Protein AF-W4QWH9-F1 (afdb_monomer_lite)

Secondary structure (DSSP, 8-state):
----------HHHHHHHHHHHHHHHHHHHHH-SSS---HHHHHHHHH-----HHHHHIIIIIHHHHHHHHHHHHHHHHHHHHHHHHHT-TT--GGGGSHHHHHHHHHHHHHHH-TT--HHHHHHHHHHHHHHHHHHHHHHHHHHHHHHHHHTT-

InterPro domains:
  IPR000522 ABC transporter, permease protein, BtuC-like [PF01032] (22-143)
  IPR000522 ABC transporter, permease protein, BtuC-like [PTHR30472] (17-146)
  IPR037294 ABC transporter, BtuC-like [G3DSA:1.10.3470.10] (12-153)
  IPR037294 ABC transporter, BtuC-like [SSF81345] (9-142)

Sequence (154 aa):
MFKENATTIPFIYKLIAGLFLFVCMFFVAMGFGAADIAFRDVWLALTSTTTSDKILIIREIRLPREVAAIFVGVALAVSGAIMQGMTRNPLADPGLFGLTAGANAALAIAIAFVPTLNYFGVMIACFIGAATGAIMVFGIAQFVKEAFHRFELC

pLDDT: mean 81.08, std 13.5, range [42.41, 95.94]

Structure (mmCIF, N/CA/C/O backbone):
data_AF-W4QWH9-F1
#
_entry.id   AF-W4QWH9-F1
#
loop_
_atom_site.group_PDB
_atom_site.id
_atom_site.type_symbol
_atom_site.label_atom_id
_atom_site.label_alt_id
_atom_site.label_comp_id
_atom_site.label_asym_id
_atom_site.label_entity_id
_atom_site.label_seq_id
_atom_site.pdbx_PDB_ins_code
_atom_site.Cartn_x
_atom_site.Cartn_y
_atom_site.Cartn_z
_atom_site.occupancy
_atom_site.B_iso_or_equiv
_atom_site.auth_seq_id
_atom_site.auth_comp_id
_atom_site.auth_asym_id
_atom_site.auth_atom_id
_atom_site.pdbx_PDB_model_num
ATOM 1 N N . MET A 1 1 ? -38.175 -22.447 11.430 1.00 42.41 1 MET A N 1
ATOM 2 C CA . MET A 1 1 ? -37.109 -23.325 11.960 1.00 42.41 1 MET A CA 1
ATOM 3 C C . MET A 1 1 ? -35.922 -23.261 10.998 1.00 42.41 1 MET A C 1
ATOM 5 O O . MET A 1 1 ? -35.689 -24.192 10.241 1.00 42.41 1 MET A O 1
ATOM 9 N N . PHE A 1 2 ? -35.226 -22.120 10.951 1.00 46.16 2 PHE A N 1
ATOM 10 C CA . PHE A 1 2 ? -34.018 -21.966 10.137 1.00 46.16 2 PHE A CA 1
ATOM 11 C C . PHE A 1 2 ? -32.848 -22.496 10.954 1.00 46.16 2 PHE A C 1
ATOM 13 O O . PHE A 1 2 ? -32.398 -21.865 11.905 1.00 46.16 2 PHE A O 1
ATOM 20 N N . LYS A 1 3 ? -32.418 -23.712 10.631 1.00 47.00 3 LYS A N 1
ATOM 21 C CA . LYS A 1 3 ? -31.176 -24.277 11.141 1.00 47.00 3 LYS A CA 1
ATOM 22 C C . LYS A 1 3 ? -30.055 -23.600 10.357 1.00 47.00 3 LYS A C 1
ATOM 24 O O . LYS A 1 3 ? -29.663 -24.098 9.306 1.00 47.00 3 LYS A O 1
ATOM 29 N N . GLU A 1 4 ? -29.597 -22.436 10.817 1.00 56.16 4 GLU A N 1
ATOM 30 C CA . GLU A 1 4 ? -28.316 -21.899 10.362 1.00 56.16 4 GLU A CA 1
ATOM 31 C C . GLU A 1 4 ? -27.251 -22.910 10.776 1.00 56.16 4 GLU A C 1
ATOM 33 O O . GLU A 1 4 ? -26.842 -23.010 11.932 1.00 56.16 4 GLU A O 1
ATOM 38 N N . ASN A 1 5 ? -26.865 -23.741 9.814 1.00 49.44 5 ASN A N 1
ATOM 39 C CA . ASN A 1 5 ? -25.712 -24.610 9.902 1.00 49.44 5 ASN A CA 1
ATOM 40 C C . ASN A 1 5 ? -24.491 -23.687 9.804 1.00 49.44 5 ASN A C 1
ATOM 42 O O . ASN A 1 5 ? -23.849 -23.584 8.762 1.00 49.44 5 ASN A O 1
ATOM 46 N N . ALA A 1 6 ? -24.225 -22.938 10.874 1.00 59.97 6 ALA A N 1
ATOM 47 C CA . ALA A 1 6 ? -22.995 -22.193 11.038 1.00 59.97 6 ALA A CA 1
ATOM 48 C C . ALA A 1 6 ? -21.887 -23.235 11.198 1.00 59.97 6 ALA A C 1
ATOM 50 O O . ALA A 1 6 ? -21.528 -23.641 12.300 1.00 59.97 6 ALA A O 1
ATOM 51 N N . THR A 1 7 ? -21.384 -23.749 10.077 1.00 62.56 7 THR A N 1
ATOM 52 C CA . THR A 1 7 ? -20.134 -24.493 10.056 1.00 62.56 7 THR A CA 1
ATOM 53 C C . THR A 1 7 ? -19.059 -23.498 10.460 1.00 62.56 7 THR A C 1
ATOM 55 O O . THR A 1 7 ? -18.558 -22.733 9.636 1.00 62.56 7 THR A O 1
ATOM 58 N N . THR A 1 8 ? -18.770 -23.435 11.757 1.00 69.00 8 THR A N 1
ATOM 59 C CA . THR A 1 8 ? -17.745 -22.575 12.338 1.00 69.00 8 THR A CA 1
ATOM 60 C C . THR A 1 8 ? -16.391 -23.102 11.881 1.00 69.00 8 THR A C 1
ATOM 62 O O . THR A 1 8 ? -15.748 -23.885 12.572 1.00 69.00 8 THR A O 1
ATOM 65 N N . ILE A 1 9 ? -15.984 -22.738 10.661 1.00 75.94 9 ILE A N 1
ATOM 66 C CA . ILE A 1 9 ? -14.681 -23.111 10.111 1.00 75.94 9 ILE A CA 1
ATOM 67 C C . ILE A 1 9 ? -13.621 -22.565 11.079 1.00 75.94 9 ILE A C 1
ATOM 69 O O . ILE A 1 9 ? -13.602 -21.348 11.317 1.00 75.94 9 ILE A O 1
ATOM 73 N N . PRO A 1 10 ? -12.750 -23.424 11.638 1.00 86.75 10 PRO A N 1
ATOM 74 C CA . PRO A 1 10 ? -11.713 -22.992 12.564 1.00 86.75 10 PRO A CA 1
ATOM 75 C C . PRO A 1 10 ? -10.836 -21.904 11.947 1.00 86.75 10 PRO A C 1
ATOM 77 O O . PRO A 1 10 ? -10.521 -21.946 10.755 1.00 86.75 10 PRO A O 1
ATOM 80 N N . PHE A 1 11 ? -10.389 -20.955 12.771 1.00 86.44 11 PHE A N 1
ATOM 81 C CA . PHE A 1 11 ? -9.505 -19.862 12.350 1.00 86.44 11 PHE A CA 1
ATOM 82 C C . PHE A 1 11 ? -8.261 -20.368 11.598 1.00 86.44 11 PHE A C 1
ATOM 84 O O . PHE A 1 11 ? -7.868 -19.783 10.591 1.00 86.44 11 PHE A O 1
ATOM 91 N N . ILE A 1 12 ? -7.715 -21.514 12.022 1.00 89.50 12 ILE A N 1
ATOM 92 C CA . ILE A 1 12 ? -6.570 -22.172 11.380 1.00 89.50 12 ILE A CA 1
ATOM 93 C C . ILE A 1 12 ? -6.823 -22.460 9.892 1.00 89.50 12 ILE A C 1
ATOM 95 O O . ILE A 1 12 ? -5.964 -22.176 9.063 1.00 89.50 12 ILE A O 1
ATOM 99 N N . TYR A 1 13 ? -8.008 -22.961 9.527 1.00 91.69 13 TYR A N 1
ATOM 100 C CA . TYR A 1 13 ? -8.306 -23.304 8.135 1.00 91.69 13 TYR A CA 1
ATOM 101 C C . TYR A 1 13 ? -8.457 -22.050 7.274 1.00 91.69 13 TYR A C 1
ATOM 103 O O . TYR A 1 13 ? -8.032 -22.055 6.123 1.00 91.69 13 TYR A O 1
ATOM 111 N N . LYS A 1 14 ? -8.992 -20.957 7.835 1.00 90.50 14 LYS A N 1
ATOM 112 C CA . LYS A 1 14 ? -9.064 -19.658 7.146 1.00 90.50 14 LYS A CA 1
ATOM 113 C C . LYS A 1 14 ? -7.667 -19.098 6.872 1.00 90.50 14 LYS A C 1
ATOM 115 O O . LYS A 1 14 ? -7.416 -18.612 5.775 1.00 90.50 14 LYS A O 1
ATOM 120 N N . LEU A 1 15 ? -6.758 -19.210 7.842 1.00 90.19 15 LEU A N 1
ATOM 121 C CA . LEU A 1 15 ? -5.374 -18.756 7.702 1.00 90.19 15 LEU A CA 1
ATOM 122 C C . LEU A 1 15 ? -4.605 -19.583 6.666 1.00 90.19 15 LEU A C 1
ATOM 124 O O . LEU A 1 15 ? -3.951 -19.013 5.798 1.00 90.19 15 LEU A O 1
ATOM 128 N N . ILE A 1 16 ? -4.731 -20.913 6.710 1.00 93.56 16 ILE A N 1
ATOM 129 C CA . ILE A 1 16 ? -4.101 -21.808 5.728 1.00 93.56 16 ILE A CA 1
ATOM 130 C C . ILE A 1 16 ? -4.640 -21.527 4.321 1.00 93.56 16 ILE A C 1
ATOM 132 O O . ILE A 1 16 ? -3.854 -21.379 3.388 1.00 93.56 16 ILE A O 1
ATOM 136 N N . ALA A 1 17 ? -5.961 -21.403 4.165 1.00 93.88 17 ALA A N 1
ATOM 137 C CA . ALA A 1 17 ? -6.575 -21.087 2.878 1.00 93.88 17 ALA A CA 1
ATOM 138 C C . ALA A 1 17 ? -6.131 -19.713 2.349 1.00 93.88 17 ALA A C 1
ATOM 140 O O . ALA A 1 17 ? -5.823 -19.589 1.167 1.00 93.88 17 ALA A O 1
ATOM 141 N N . GLY A 1 18 ? -6.047 -18.699 3.217 1.00 91.56 18 GLY A N 1
ATOM 142 C CA . GLY A 1 18 ? -5.562 -17.366 2.856 1.00 91.56 18 GLY A CA 1
ATOM 143 C C . GLY A 1 18 ? -4.094 -17.361 2.429 1.00 91.56 18 GLY A C 1
ATOM 144 O O . GLY A 1 18 ? -3.760 -16.763 1.410 1.00 91.56 18 GLY A O 1
ATOM 145 N N . LEU A 1 19 ? -3.226 -18.075 3.153 1.00 92.69 19 LEU A N 1
ATOM 146 C CA . LEU A 1 19 ? -1.813 -18.212 2.795 1.00 92.69 19 LEU A CA 1
ATOM 147 C C . LEU A 1 19 ? -1.646 -18.946 1.460 1.00 92.69 19 LEU A C 1
ATOM 149 O O . LEU A 1 19 ? -0.867 -18.517 0.612 1.00 92.69 19 LEU A O 1
ATOM 153 N N . PHE A 1 20 ? -2.404 -20.023 1.253 1.00 93.75 20 PHE A N 1
ATOM 154 C CA . PHE A 1 20 ? -2.409 -20.754 -0.009 1.00 93.75 20 PHE A CA 1
ATOM 155 C C . PHE A 1 20 ? -2.854 -19.857 -1.171 1.00 93.75 20 PHE A C 1
ATOM 157 O O . PHE A 1 20 ? -2.156 -19.767 -2.179 1.00 93.75 20 PHE A O 1
ATOM 164 N N . LEU A 1 21 ? -3.961 -19.126 -1.004 1.00 93.19 21 LEU A N 1
ATOM 165 C CA . LEU A 1 21 ? -4.462 -18.177 -1.998 1.00 93.19 21 LEU A CA 1
ATOM 166 C C . LEU A 1 21 ? -3.432 -17.080 -2.310 1.00 93.19 21 LEU A C 1
ATOM 168 O O . LEU A 1 21 ? -3.224 -16.764 -3.478 1.00 93.19 21 LEU A O 1
ATOM 172 N N . PHE A 1 22 ? -2.767 -16.533 -1.289 1.00 90.06 22 PHE A N 1
ATOM 173 C CA . PHE A 1 22 ? -1.716 -15.526 -1.448 1.00 90.06 22 PHE A CA 1
ATOM 174 C C . PHE A 1 22 ? -0.548 -16.052 -2.290 1.00 90.06 22 PHE A C 1
ATOM 176 O O . PHE A 1 22 ? -0.139 -15.403 -3.251 1.00 90.06 22 PHE A O 1
ATOM 183 N N . VAL A 1 23 ? -0.052 -17.255 -1.985 1.00 87.94 23 VAL A N 1
ATOM 184 C CA . VAL A 1 23 ? 1.036 -17.887 -2.746 1.00 87.94 23 VAL A CA 1
ATOM 185 C C . VAL A 1 23 ? 0.603 -18.162 -4.188 1.00 87.94 23 VAL A C 1
ATOM 187 O O . VAL A 1 23 ? 1.337 -17.834 -5.118 1.00 87.94 23 VAL A O 1
ATOM 190 N N . CYS A 1 24 ? -0.600 -18.701 -4.404 1.00 88.06 24 CYS A N 1
ATOM 191 C CA . CYS A 1 24 ? -1.138 -18.910 -5.748 1.00 88.06 24 CYS A CA 1
ATOM 192 C C . CYS A 1 24 ? -1.233 -17.597 -6.537 1.00 88.06 24 CYS A C 1
ATOM 194 O O . CYS A 1 24 ? -0.793 -17.544 -7.683 1.00 88.06 24 CYS A O 1
ATOM 196 N N . MET A 1 25 ? -1.754 -16.533 -5.921 1.00 87.00 25 MET A N 1
ATOM 197 C CA . MET A 1 25 ? -1.858 -15.210 -6.543 1.00 87.00 25 MET A CA 1
ATOM 198 C C . MET A 1 25 ? -0.493 -14.619 -6.888 1.00 87.00 25 MET A C 1
ATOM 200 O O . MET A 1 25 ? -0.353 -14.049 -7.963 1.00 87.00 25 MET A O 1
ATOM 204 N N . PHE A 1 26 ? 0.526 -14.811 -6.048 1.00 84.44 26 PHE A N 1
ATOM 205 C CA . PHE A 1 26 ? 1.893 -14.376 -6.346 1.00 84.44 26 PHE A CA 1
ATOM 206 C C . PHE A 1 26 ? 2.451 -15.042 -7.614 1.00 84.44 26 PHE A C 1
ATOM 208 O O . PHE A 1 26 ? 2.987 -14.374 -8.496 1.00 84.44 26 PHE A O 1
ATOM 215 N N . PHE A 1 27 ? 2.277 -16.359 -7.754 1.00 79.88 27 PHE A N 1
ATOM 216 C CA . PHE A 1 27 ? 2.704 -17.077 -8.959 1.00 79.88 27 PHE A CA 1
ATOM 217 C C . PHE A 1 27 ? 1.928 -16.647 -10.209 1.00 79.88 27 PHE A C 1
ATOM 219 O O . PHE A 1 27 ? 2.509 -16.524 -11.287 1.00 79.88 27 PHE A O 1
ATOM 226 N N . VAL A 1 28 ? 0.627 -16.393 -10.062 1.00 83.19 28 VAL A N 1
ATOM 227 C CA . VAL A 1 28 ? -0.221 -15.867 -11.135 1.00 83.19 28 VAL A CA 1
ATOM 228 C C . VAL A 1 28 ? 0.242 -14.467 -11.549 1.00 83.19 28 VAL A C 1
ATOM 230 O O . VAL A 1 28 ? 0.467 -14.241 -12.735 1.00 83.19 28 VAL A O 1
ATOM 233 N N . ALA A 1 29 ? 0.468 -13.556 -10.601 1.00 80.50 29 ALA A N 1
ATOM 234 C CA . ALA A 1 29 ? 0.956 -12.201 -10.863 1.00 80.50 29 ALA A CA 1
ATOM 235 C C . ALA A 1 29 ? 2.317 -12.201 -11.578 1.00 80.50 29 ALA A C 1
ATOM 237 O O . ALA A 1 29 ? 2.516 -11.464 -12.541 1.00 80.50 29 ALA A O 1
ATOM 238 N N . MET A 1 30 ? 3.220 -13.110 -11.196 1.00 72.94 30 MET A N 1
ATOM 239 C CA . MET A 1 30 ? 4.497 -13.303 -11.890 1.00 72.94 30 MET A CA 1
ATOM 240 C C . MET 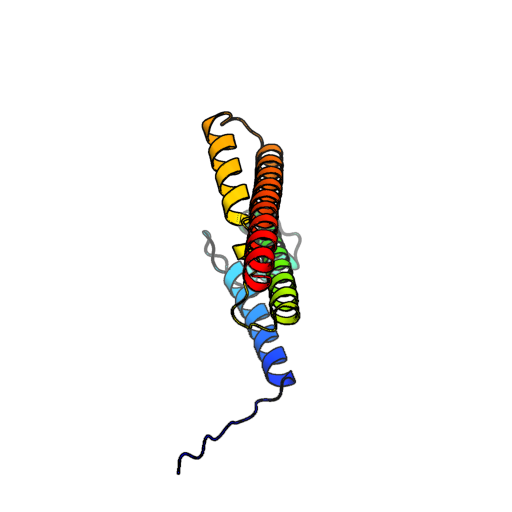A 1 30 ? 4.317 -13.762 -13.346 1.00 72.94 30 MET A C 1
ATOM 242 O O . MET A 1 30 ? 5.064 -13.314 -14.222 1.00 72.94 30 MET A O 1
ATOM 246 N N . GLY A 1 31 ? 3.333 -14.629 -13.613 1.00 67.50 31 GLY A N 1
ATOM 247 C CA . GLY A 1 31 ? 3.010 -15.135 -14.952 1.00 67.50 31 GLY A CA 1
ATOM 248 C C . GLY A 1 31 ? 2.303 -14.114 -15.852 1.00 67.50 31 GLY A C 1
ATOM 249 O O . GLY A 1 31 ? 2.603 -14.035 -17.042 1.00 67.50 31 GLY A O 1
ATOM 250 N N . PHE A 1 32 ? 1.416 -13.284 -15.300 1.00 68.50 32 PHE A N 1
ATOM 251 C CA . PHE A 1 32 ? 0.699 -12.251 -16.050 1.00 68.50 32 PHE A CA 1
ATOM 252 C C . PHE A 1 32 ? 1.594 -11.031 -16.334 1.00 68.50 32 PHE A C 1
ATOM 254 O O . PHE A 1 32 ? 1.775 -10.148 -15.501 1.00 68.50 32 PHE A O 1
ATOM 261 N N . GLY A 1 33 ? 2.128 -10.924 -17.554 1.00 59.97 33 GLY A N 1
ATOM 262 C CA . GLY A 1 33 ? 2.762 -9.693 -18.031 1.00 59.97 33 GLY A CA 1
ATOM 263 C C . GLY A 1 33 ? 3.029 -9.699 -19.535 1.00 59.97 33 GLY A C 1
ATOM 264 O O . GLY A 1 33 ? 2.808 -10.700 -20.199 1.00 59.97 33 GLY A O 1
ATOM 265 N N . ALA A 1 34 ? 3.528 -8.582 -20.071 1.00 50.22 34 ALA A N 1
ATOM 266 C CA . ALA A 1 34 ? 3.591 -8.282 -21.513 1.00 50.22 34 ALA A CA 1
ATOM 267 C C . ALA A 1 34 ? 4.413 -9.249 -22.403 1.00 50.22 34 ALA A C 1
ATOM 269 O O . ALA A 1 34 ? 4.444 -9.081 -23.616 1.00 50.22 34 ALA A O 1
ATOM 270 N N . ALA A 1 35 ? 5.077 -10.247 -21.820 1.00 53.53 35 ALA A N 1
ATOM 271 C CA . ALA A 1 35 ? 5.793 -11.292 -22.542 1.00 53.53 35 ALA A CA 1
ATOM 272 C C . ALA A 1 35 ? 5.198 -12.644 -22.148 1.00 53.53 35 ALA A C 1
ATOM 274 O O . ALA A 1 35 ? 5.067 -12.898 -20.951 1.00 53.53 35 ALA A O 1
ATOM 275 N N . ASP A 1 36 ? 4.901 -13.503 -23.128 1.00 57.41 36 ASP A N 1
ATOM 276 C CA . ASP A 1 36 ? 4.617 -14.923 -22.900 1.00 57.41 36 ASP A CA 1
ATOM 277 C C . ASP A 1 36 ? 5.870 -15.569 -22.290 1.00 57.41 36 ASP A C 1
ATOM 279 O O . ASP A 1 36 ? 6.871 -15.853 -22.970 1.00 57.41 36 ASP A O 1
ATOM 283 N N . ILE A 1 37 ? 5.850 -15.703 -20.968 1.00 60.12 37 ILE A N 1
ATOM 284 C CA . ILE A 1 37 ? 6.874 -16.376 -20.178 1.00 60.12 37 ILE A CA 1
ATOM 285 C C . ILE A 1 37 ? 6.270 -17.651 -19.618 1.00 60.12 37 ILE A C 1
ATOM 287 O O . ILE A 1 37 ? 5.273 -17.633 -18.898 1.00 60.12 37 ILE A O 1
ATOM 291 N N . ALA A 1 38 ? 6.898 -18.775 -19.946 1.00 63.41 38 ALA A N 1
ATOM 292 C CA . ALA A 1 38 ? 6.518 -20.045 -19.363 1.00 63.41 38 ALA A CA 1
ATOM 293 C C . ALA A 1 38 ? 6.854 -20.034 -17.863 1.00 63.41 38 ALA A C 1
ATOM 295 O O . ALA A 1 38 ? 7.861 -19.461 -17.448 1.00 63.41 38 ALA A O 1
ATOM 296 N N . PHE A 1 39 ? 6.081 -20.755 -17.044 1.00 64.19 39 PHE A N 1
ATOM 297 C CA . PHE A 1 39 ? 6.386 -20.977 -15.617 1.00 64.19 39 PHE A CA 1
ATOM 298 C C . PHE A 1 39 ? 7.827 -21.469 -15.375 1.00 64.19 39 PHE A C 1
ATOM 300 O O . PHE A 1 39 ? 8.433 -21.192 -14.340 1.00 64.19 39 PHE A O 1
ATOM 307 N N . ARG A 1 40 ? 8.400 -22.160 -16.367 1.00 62.97 40 ARG A N 1
ATOM 308 C CA . ARG A 1 40 ? 9.792 -22.615 -16.377 1.00 62.97 40 ARG A CA 1
ATOM 309 C C . ARG A 1 40 ? 10.799 -21.460 -16.404 1.00 62.97 40 ARG A C 1
ATOM 311 O O . ARG A 1 40 ? 11.821 -21.559 -15.734 1.00 62.97 40 ARG A O 1
ATOM 318 N N . ASP A 1 41 ? 10.500 -20.372 -17.112 1.00 65.69 41 ASP A N 1
ATOM 319 C CA . ASP A 1 41 ? 11.358 -19.184 -17.199 1.00 65.69 41 ASP A CA 1
ATOM 320 C C . ASP A 1 41 ? 11.360 -18.398 -15.883 1.00 65.69 41 ASP A C 1
ATOM 322 O O . ASP A 1 41 ? 12.390 -17.854 -15.505 1.00 65.69 41 ASP A O 1
ATOM 326 N N . VAL A 1 42 ? 10.248 -18.402 -15.135 1.00 66.19 42 VAL A N 1
ATOM 327 C CA . VAL A 1 42 ? 10.178 -17.826 -13.778 1.00 66.19 42 VAL A CA 1
ATOM 328 C C . VAL A 1 42 ? 11.030 -18.639 -12.801 1.00 66.19 42 VAL A C 1
ATOM 330 O O . VAL A 1 42 ? 11.809 -18.073 -12.035 1.00 66.19 42 VAL A O 1
ATOM 333 N N . TRP A 1 43 ? 10.940 -19.972 -12.855 1.00 68.50 43 TRP A N 1
ATOM 334 C CA . TRP A 1 43 ? 11.768 -20.845 -12.019 1.00 68.50 43 TRP A CA 1
ATOM 335 C C . TRP A 1 43 ? 13.259 -20.703 -12.347 1.00 68.50 43 TRP A C 1
ATOM 337 O O . TRP A 1 43 ? 14.082 -20.566 -11.440 1.00 68.50 43 TRP A O 1
ATOM 347 N N . LEU A 1 44 ? 13.611 -20.665 -13.637 1.00 67.69 44 LEU A N 1
ATOM 348 C CA . LEU A 1 44 ? 14.974 -20.409 -14.112 1.00 67.69 44 LEU A CA 1
ATOM 349 C C . LEU A 1 44 ? 15.454 -19.004 -13.738 1.00 67.69 44 LEU A C 1
ATOM 351 O O . LEU A 1 44 ? 16.611 -18.856 -13.352 1.00 67.69 44 LEU A O 1
ATOM 355 N N . ALA A 1 45 ? 14.587 -17.991 -13.778 1.00 64.25 45 ALA A N 1
ATOM 356 C CA . ALA A 1 45 ? 14.918 -16.642 -13.334 1.00 64.25 45 ALA A CA 1
ATOM 357 C C . ALA A 1 45 ? 15.238 -16.581 -11.835 1.00 64.25 45 ALA A C 1
ATOM 359 O O . ALA A 1 45 ? 16.056 -15.758 -11.437 1.00 64.25 45 ALA A O 1
ATOM 360 N N . LEU A 1 46 ? 14.660 -17.442 -10.993 1.00 66.62 46 LEU A N 1
ATOM 361 C CA . LEU A 1 46 ? 15.028 -17.519 -9.573 1.00 66.62 46 LEU A CA 1
ATOM 362 C C . LEU A 1 46 ? 16.262 -18.394 -9.307 1.00 66.62 46 LEU A C 1
ATOM 364 O O . LEU A 1 46 ? 17.067 -18.050 -8.449 1.00 66.62 46 LEU A O 1
ATOM 368 N N . THR A 1 47 ? 16.424 -19.510 -10.023 1.00 72.62 47 THR A N 1
ATOM 369 C CA . THR A 1 47 ? 17.427 -20.545 -9.686 1.00 72.62 47 THR A CA 1
ATOM 370 C C . THR A 1 47 ? 18.691 -20.540 -10.543 1.00 72.62 47 THR A C 1
ATOM 372 O O . THR A 1 47 ? 19.689 -21.129 -10.140 1.00 72.62 47 THR A O 1
ATOM 375 N N . SER A 1 48 ? 18.691 -19.881 -11.704 1.00 64.56 48 SER A N 1
ATOM 376 C CA . SER A 1 48 ? 19.831 -19.867 -12.630 1.00 64.56 48 SER A CA 1
ATOM 377 C C . SER A 1 48 ? 20.352 -18.450 -12.889 1.00 64.56 48 SER A C 1
ATOM 379 O O . SER A 1 48 ? 19.611 -17.472 -12.815 1.00 64.56 48 SER A O 1
ATOM 381 N N . THR A 1 49 ? 21.639 -18.324 -13.213 1.00 61.56 49 THR A N 1
ATOM 382 C CA . THR A 1 49 ? 22.294 -17.051 -13.589 1.00 61.56 49 THR A CA 1
ATOM 383 C C . THR A 1 49 ? 22.295 -16.830 -15.105 1.00 61.56 49 THR A C 1
ATOM 385 O O . THR A 1 49 ? 23.090 -16.057 -15.629 1.00 61.56 49 THR A O 1
ATOM 388 N N . THR A 1 50 ? 21.446 -17.558 -15.832 1.00 61.38 50 THR A N 1
ATOM 389 C CA . THR A 1 50 ? 21.406 -17.535 -17.295 1.00 61.38 50 THR A CA 1
ATOM 390 C C . THR A 1 50 ? 20.830 -16.210 -17.792 1.00 61.38 50 THR A C 1
ATOM 392 O O . THR A 1 50 ? 19.706 -15.846 -17.447 1.00 61.38 50 THR A O 1
ATOM 395 N N . THR A 1 51 ? 21.590 -15.490 -18.613 1.00 59.53 51 THR A N 1
ATOM 396 C CA . THR A 1 51 ? 21.196 -14.177 -19.137 1.00 59.53 51 THR A CA 1
ATOM 397 C C . THR A 1 51 ? 20.336 -14.346 -20.388 1.00 59.53 51 THR A C 1
ATOM 399 O O . THR A 1 51 ? 20.839 -14.642 -21.467 1.00 59.53 51 THR A O 1
ATOM 402 N N . SER A 1 52 ? 19.027 -14.164 -20.241 1.00 71.44 52 SER A N 1
ATOM 403 C CA . SER A 1 52 ? 18.084 -13.978 -21.349 1.00 71.44 52 SER A CA 1
ATOM 404 C C . SER A 1 52 ? 17.278 -12.710 -21.082 1.00 71.44 52 SER A C 1
ATOM 406 O O . SER A 1 52 ? 16.949 -12.441 -19.924 1.00 71.44 52 SER A O 1
ATOM 408 N N . ASP A 1 53 ? 16.920 -11.955 -22.123 1.00 70.62 53 ASP A N 1
ATOM 409 C CA . ASP A 1 53 ? 16.163 -10.698 -21.996 1.00 70.62 53 ASP A CA 1
ATOM 410 C C . ASP A 1 53 ? 14.873 -10.873 -21.176 1.00 70.62 53 ASP A C 1
ATOM 412 O O . ASP A 1 53 ? 14.520 -10.025 -20.356 1.00 70.62 53 ASP A O 1
ATOM 416 N N . LYS A 1 54 ? 14.209 -12.032 -21.308 1.00 70.19 54 LYS A N 1
ATOM 417 C CA . LYS A 1 54 ? 13.012 -12.378 -20.524 1.00 70.19 54 LYS A CA 1
ATOM 418 C C . LYS A 1 54 ? 13.301 -12.507 -19.022 1.00 70.19 54 LYS A C 1
ATOM 420 O O . LYS A 1 54 ? 12.502 -12.052 -18.206 1.00 70.19 54 LYS A O 1
ATOM 425 N N . ILE A 1 55 ? 14.437 -13.102 -18.652 1.00 73.31 55 ILE A N 1
ATOM 426 C CA . ILE A 1 55 ? 14.850 -13.307 -17.252 1.00 73.31 55 ILE A CA 1
ATOM 427 C C . ILE A 1 55 ? 15.257 -11.976 -16.609 1.00 73.31 55 ILE A C 1
ATOM 429 O O . ILE A 1 55 ? 14.925 -11.732 -15.447 1.00 73.31 55 ILE A O 1
ATOM 433 N N . LEU A 1 56 ? 15.915 -11.092 -17.366 1.00 76.31 56 LEU A N 1
ATOM 434 C CA . LEU A 1 56 ? 16.324 -9.775 -16.876 1.00 76.31 56 LEU A CA 1
ATOM 435 C C . LEU A 1 56 ? 15.111 -8.891 -16.551 1.00 76.31 56 LEU A C 1
ATOM 437 O O . LEU A 1 56 ? 15.055 -8.307 -15.473 1.00 76.31 56 LEU A O 1
ATOM 441 N N . ILE A 1 57 ? 14.089 -8.875 -17.416 1.00 76.38 57 ILE A N 1
ATOM 442 C CA . ILE A 1 57 ? 12.826 -8.154 -17.164 1.00 76.38 57 ILE A CA 1
ATOM 443 C C . ILE A 1 57 ? 12.128 -8.674 -15.897 1.00 76.38 57 ILE A C 1
ATOM 445 O O . ILE A 1 57 ? 11.586 -7.890 -15.113 1.00 76.38 57 ILE A O 1
ATOM 449 N N . ILE A 1 58 ? 12.132 -9.994 -15.675 1.00 76.81 58 ILE A N 1
ATOM 450 C CA . ILE A 1 58 ? 11.542 -10.585 -14.467 1.00 76.81 58 ILE A CA 1
ATOM 451 C C . ILE A 1 58 ? 12.285 -10.103 -13.213 1.00 76.81 58 ILE A C 1
ATOM 453 O O . ILE A 1 58 ? 11.630 -9.712 -12.249 1.00 76.81 58 ILE A O 1
ATOM 457 N N . ARG A 1 59 ? 13.625 -10.100 -13.219 1.00 79.06 59 ARG A N 1
ATOM 458 C CA . ARG A 1 59 ? 14.441 -9.723 -12.052 1.00 79.06 59 ARG A CA 1
ATOM 459 C C . ARG A 1 59 ? 14.454 -8.227 -11.753 1.00 79.06 59 ARG A C 1
ATOM 461 O O . ARG A 1 59 ? 14.329 -7.863 -10.593 1.00 79.06 59 ARG A O 1
ATOM 468 N N . GLU A 1 60 ? 14.590 -7.388 -12.773 1.00 81.50 60 GLU A N 1
ATOM 469 C CA . GLU A 1 60 ? 14.812 -5.944 -12.598 1.00 81.50 60 GLU A CA 1
ATOM 470 C C . GLU A 1 60 ? 13.512 -5.136 -12.524 1.00 81.50 60 GLU A C 1
ATOM 472 O O . GLU A 1 60 ? 13.497 -4.033 -11.987 1.00 81.50 60 GLU A O 1
ATOM 477 N N . ILE A 1 61 ? 12.400 -5.660 -13.055 1.00 81.75 61 ILE A N 1
ATOM 478 C CA . ILE A 1 61 ? 11.143 -4.900 -13.149 1.00 81.75 61 ILE A CA 1
ATOM 479 C C . ILE A 1 61 ? 10.011 -5.590 -12.389 1.00 81.75 61 ILE A C 1
ATOM 481 O O . ILE A 1 61 ? 9.343 -4.954 -11.573 1.00 81.75 61 ILE A O 1
ATOM 485 N N . ARG A 1 62 ? 9.765 -6.885 -12.641 1.00 82.69 62 ARG A N 1
ATOM 486 C CA . ARG A 1 62 ? 8.592 -7.577 -12.071 1.00 82.69 62 ARG A CA 1
ATOM 487 C C . ARG A 1 62 ? 8.783 -7.927 -10.600 1.00 82.69 62 ARG A C 1
ATOM 489 O O . ARG A 1 62 ? 7.965 -7.527 -9.781 1.00 82.69 62 ARG A O 1
ATOM 496 N N . LEU A 1 63 ? 9.876 -8.608 -10.258 1.00 83.19 63 LEU A N 1
ATOM 497 C CA . LEU A 1 63 ? 10.179 -8.985 -8.876 1.00 83.19 63 LEU A CA 1
ATOM 498 C C . LEU A 1 63 ? 10.159 -7.798 -7.902 1.00 83.19 63 LEU A C 1
ATOM 500 O O . LEU A 1 63 ? 9.441 -7.887 -6.906 1.00 83.19 63 LEU A O 1
ATOM 504 N N . PRO A 1 64 ? 10.873 -6.681 -8.150 1.00 86.38 64 PRO A N 1
ATOM 505 C CA . PRO A 1 64 ? 10.861 -5.558 -7.216 1.00 86.38 64 PRO A CA 1
ATOM 506 C C . PRO A 1 64 ? 9.469 -4.934 -7.080 1.00 86.38 64 PRO A C 1
ATOM 508 O O . PRO A 1 64 ? 9.088 -4.536 -5.980 1.00 86.38 64 PRO A O 1
ATOM 511 N N . ARG A 1 65 ? 8.675 -4.899 -8.160 1.00 86.50 65 ARG A N 1
ATOM 512 C CA . ARG A 1 65 ? 7.294 -4.401 -8.129 1.00 86.50 65 ARG A CA 1
ATOM 513 C C . ARG A 1 65 ? 6.370 -5.295 -7.300 1.00 86.50 65 ARG A C 1
ATOM 515 O O . ARG A 1 65 ? 5.616 -4.771 -6.487 1.00 86.50 65 ARG A O 1
ATOM 522 N N . GLU A 1 66 ? 6.427 -6.611 -7.491 1.00 88.88 66 GLU A N 1
ATOM 523 C CA . GLU A 1 66 ? 5.616 -7.572 -6.729 1.00 88.88 66 GLU A CA 1
ATOM 524 C C . GLU A 1 66 ? 5.975 -7.536 -5.242 1.00 88.88 66 GLU A C 1
ATOM 526 O O . GLU A 1 66 ? 5.101 -7.451 -4.381 1.00 88.88 66 GLU A O 1
ATOM 531 N N . VAL A 1 67 ? 7.272 -7.504 -4.925 1.00 90.12 67 VAL A N 1
ATOM 532 C CA . VAL A 1 67 ? 7.750 -7.375 -3.545 1.00 90.12 67 VAL A CA 1
ATOM 533 C C . VAL A 1 67 ? 7.252 -6.068 -2.921 1.00 90.12 67 VAL A C 1
ATOM 535 O O . VAL A 1 67 ? 6.715 -6.088 -1.813 1.00 90.12 67 VAL A O 1
ATOM 538 N N . ALA A 1 68 ? 7.349 -4.942 -3.635 1.00 90.62 68 ALA A N 1
ATOM 539 C CA . ALA A 1 68 ? 6.812 -3.667 -3.164 1.00 90.62 68 ALA A CA 1
ATOM 540 C C . ALA A 1 68 ? 5.291 -3.728 -2.934 1.00 90.62 68 ALA A C 1
ATOM 542 O O . ALA A 1 68 ? 4.813 -3.250 -1.905 1.00 90.62 68 ALA A O 1
ATOM 543 N N . ALA A 1 69 ? 4.531 -4.356 -3.836 1.00 90.69 69 ALA A N 1
ATOM 544 C CA . ALA A 1 69 ? 3.085 -4.526 -3.692 1.00 90.69 69 ALA A CA 1
ATOM 545 C C . ALA A 1 69 ? 2.717 -5.361 -2.454 1.00 90.69 69 ALA A C 1
ATOM 547 O O . ALA A 1 69 ? 1.785 -5.000 -1.734 1.00 90.69 69 ALA A O 1
ATOM 548 N N . ILE A 1 70 ? 3.478 -6.421 -2.157 1.00 92.06 70 ILE A N 1
ATOM 549 C CA . ILE A 1 70 ? 3.308 -7.221 -0.935 1.00 92.06 70 ILE A CA 1
ATOM 550 C C . ILE A 1 70 ? 3.527 -6.353 0.306 1.00 92.06 70 ILE A C 1
ATOM 552 O O . ILE A 1 70 ? 2.681 -6.350 1.199 1.00 92.06 70 ILE A O 1
ATOM 556 N N . PHE A 1 71 ? 4.621 -5.587 0.366 1.00 94.06 71 PHE A N 1
ATOM 557 C CA . PHE A 1 71 ? 4.896 -4.712 1.510 1.00 94.06 71 PHE A CA 1
ATOM 558 C C . PHE A 1 71 ? 3.808 -3.652 1.710 1.00 94.06 71 PHE A C 1
ATOM 560 O O . PHE A 1 71 ? 3.354 -3.450 2.837 1.00 94.06 71 PHE A O 1
ATOM 567 N N . VAL A 1 72 ? 3.349 -3.017 0.628 1.00 92.25 72 VAL A N 1
ATOM 568 C CA . VAL A 1 72 ? 2.247 -2.044 0.676 1.00 92.25 72 VAL A CA 1
ATOM 569 C C . VAL A 1 72 ? 0.956 -2.713 1.156 1.00 92.25 72 VAL A C 1
ATOM 571 O O . VAL A 1 72 ? 0.301 -2.195 2.058 1.00 92.25 72 VAL A O 1
ATOM 574 N N . GLY A 1 73 ? 0.610 -3.886 0.620 1.00 91.06 73 GLY A N 1
ATOM 575 C CA . GLY A 1 73 ? -0.581 -4.636 1.021 1.00 91.06 73 GLY A CA 1
ATOM 576 C C . GLY A 1 73 ? -0.561 -5.050 2.494 1.00 91.06 73 GLY A C 1
ATOM 577 O O . GLY A 1 73 ? -1.555 -4.868 3.194 1.00 91.06 73 GLY A O 1
ATOM 578 N N . VAL A 1 74 ? 0.579 -5.538 2.994 1.00 92.88 74 VAL A N 1
ATOM 579 C CA . VAL A 1 74 ? 0.761 -5.885 4.414 1.00 92.88 74 VAL A CA 1
ATOM 580 C C . VAL A 1 74 ? 0.623 -4.647 5.299 1.00 92.88 74 VAL A C 1
ATOM 582 O O . VAL A 1 74 ? -0.090 -4.696 6.300 1.00 92.88 74 VAL A O 1
ATOM 585 N N . ALA A 1 75 ? 1.246 -3.525 4.929 1.00 91.88 75 ALA A N 1
ATOM 586 C CA . ALA A 1 75 ? 1.143 -2.281 5.689 1.00 91.88 75 ALA A CA 1
ATOM 587 C C . ALA A 1 75 ? -0.310 -1.777 5.779 1.00 91.88 75 ALA A C 1
ATOM 589 O O . ALA A 1 75 ? -0.769 -1.411 6.864 1.00 91.88 75 ALA A O 1
ATOM 590 N N . LEU A 1 76 ? -1.054 -1.820 4.668 1.00 89.81 76 LEU A N 1
ATOM 591 C CA . LEU A 1 76 ? -2.471 -1.447 4.630 1.00 89.81 76 LEU A CA 1
ATOM 592 C C . LEU A 1 76 ? -3.344 -2.409 5.447 1.00 89.81 76 LEU A C 1
ATOM 594 O O . LEU A 1 76 ? -4.192 -1.953 6.213 1.00 89.81 76 LEU A O 1
ATOM 598 N N . ALA A 1 77 ? -3.112 -3.721 5.348 1.00 90.75 77 ALA A N 1
ATOM 599 C CA . ALA A 1 77 ? -3.849 -4.723 6.117 1.00 90.75 77 ALA A CA 1
ATOM 600 C C . ALA A 1 77 ? -3.635 -4.560 7.631 1.00 90.75 77 ALA A C 1
ATOM 602 O O . ALA A 1 77 ? -4.596 -4.604 8.399 1.00 90.75 77 ALA A O 1
ATOM 603 N N . VAL A 1 78 ? -2.392 -4.322 8.066 1.00 92.19 78 VAL A N 1
ATOM 604 C CA . VAL A 1 78 ? -2.059 -4.077 9.478 1.00 92.19 78 VAL A CA 1
ATOM 605 C C . VAL A 1 78 ? -2.684 -2.770 9.965 1.00 92.19 78 VAL A C 1
ATOM 607 O O . VAL A 1 78 ? -3.311 -2.756 11.022 1.00 92.19 78 VAL A O 1
ATOM 610 N N . SER A 1 79 ? -2.573 -1.687 9.190 1.00 90.50 79 SER A N 1
ATOM 611 C CA . SER A 1 79 ? -3.201 -0.403 9.524 1.00 90.50 79 SER A CA 1
ATOM 612 C C . SER A 1 79 ? -4.724 -0.534 9.666 1.00 90.50 79 SER A C 1
ATOM 614 O O . SER A 1 79 ? -5.293 -0.072 10.658 1.00 90.50 79 SER A O 1
ATOM 616 N N . GLY A 1 80 ? -5.373 -1.244 8.736 1.00 89.19 80 GLY A N 1
ATOM 617 C CA . GLY A 1 80 ? -6.806 -1.530 8.776 1.00 89.19 80 GLY A CA 1
ATOM 618 C C . GLY A 1 80 ? -7.213 -2.355 9.993 1.00 89.19 80 GLY A C 1
ATOM 619 O O . GLY A 1 80 ? -8.139 -1.978 10.707 1.00 89.19 80 GLY A O 1
ATOM 620 N N . ALA A 1 81 ? -6.479 -3.427 10.297 1.00 91.06 81 ALA A N 1
ATOM 621 C CA . ALA A 1 81 ? -6.750 -4.269 11.460 1.00 91.06 81 ALA A CA 1
ATOM 622 C C . ALA A 1 81 ? -6.616 -3.500 12.787 1.00 91.06 81 ALA A C 1
ATOM 624 O O . ALA A 1 81 ? -7.469 -3.636 13.667 1.00 91.06 81 ALA A O 1
ATOM 625 N N . ILE A 1 82 ? -5.584 -2.656 12.927 1.00 90.88 82 ILE A N 1
ATOM 626 C CA . ILE A 1 82 ? -5.398 -1.795 14.107 1.00 90.88 82 ILE A CA 1
ATOM 627 C C . ILE A 1 82 ? -6.590 -0.847 14.257 1.00 90.88 82 ILE A C 1
ATOM 629 O O . ILE A 1 82 ? -7.150 -0.708 15.345 1.00 90.88 82 ILE A O 1
ATOM 633 N N . MET A 1 83 ? -7.015 -0.227 13.161 1.00 87.12 83 MET A N 1
ATOM 634 C CA . MET A 1 83 ? -8.104 0.738 13.170 1.00 87.12 83 MET A CA 1
ATOM 635 C C . MET A 1 83 ? -9.461 0.121 13.488 1.00 87.12 83 MET A C 1
ATOM 637 O O . MET A 1 83 ? -10.208 0.658 14.308 1.00 87.12 83 MET A O 1
ATOM 641 N N . GLN A 1 84 ? -9.767 -1.022 12.879 1.00 91.19 84 GLN A N 1
ATOM 642 C CA . GLN A 1 84 ? -10.969 -1.797 13.176 1.00 91.19 84 GLN A CA 1
ATOM 643 C C . GLN A 1 84 ? -10.967 -2.256 14.642 1.00 91.19 84 GLN A C 1
ATOM 645 O O . GLN A 1 84 ? -12.003 -2.203 15.303 1.00 91.19 84 GLN A O 1
ATOM 650 N N . GLY A 1 85 ? -9.799 -2.621 15.187 1.00 89.38 85 GLY A N 1
ATOM 651 C CA . GLY A 1 85 ? -9.623 -2.965 16.599 1.00 89.38 85 GLY A CA 1
ATOM 652 C C . GLY A 1 85 ? -9.863 -1.790 17.553 1.00 89.38 85 GLY A C 1
ATOM 653 O O . GLY A 1 85 ? -10.574 -1.943 18.546 1.00 89.38 85 GLY A O 1
ATOM 654 N N . MET A 1 86 ? -9.325 -0.607 17.240 1.00 88.12 86 MET A N 1
ATOM 655 C CA . MET A 1 86 ? -9.498 0.605 18.052 1.00 88.12 86 MET A CA 1
ATOM 656 C C . MET A 1 86 ? -10.930 1.142 18.022 1.00 88.12 86 MET A C 1
ATOM 658 O O . MET A 1 86 ? -11.476 1.516 19.057 1.00 88.12 86 MET A O 1
ATOM 662 N N . THR A 1 87 ? -11.538 1.191 16.838 1.00 86.25 87 THR A N 1
ATOM 663 C CA . THR A 1 87 ? -12.895 1.730 16.649 1.00 86.25 87 THR A CA 1
ATOM 664 C C . THR A 1 87 ? -13.984 0.724 17.001 1.00 86.25 87 THR A C 1
ATOM 666 O O . THR A 1 87 ? -15.147 1.106 17.113 1.00 86.25 87 THR A O 1
ATOM 669 N N . ARG A 1 88 ? -13.626 -0.562 17.151 1.00 88.25 88 ARG A N 1
ATOM 670 C CA . ARG A 1 88 ? -14.567 -1.688 17.253 1.00 88.25 88 ARG A CA 1
ATOM 671 C C . ARG A 1 88 ? -15.611 -1.677 16.128 1.00 88.25 88 ARG A C 1
ATOM 673 O O . ARG A 1 88 ? -16.719 -2.178 16.304 1.00 88.25 88 ARG A O 1
ATOM 680 N N . ASN A 1 89 ? -15.250 -1.108 14.977 1.00 84.75 89 ASN A N 1
ATOM 681 C CA . ASN A 1 89 ? -16.103 -0.990 13.810 1.00 84.75 89 ASN A CA 1
ATOM 682 C C . ASN A 1 89 ? -15.434 -1.706 12.626 1.00 84.75 89 ASN A C 1
ATOM 684 O O . ASN A 1 89 ? -14.427 -1.212 12.114 1.00 84.75 89 ASN A O 1
ATOM 688 N N . PRO A 1 90 ? -15.984 -2.842 12.158 1.00 79.19 90 PRO A N 1
ATOM 689 C CA . PRO A 1 90 ? -15.417 -3.578 11.029 1.00 79.19 90 PRO A CA 1
ATOM 690 C C . PRO A 1 90 ? -15.482 -2.804 9.700 1.00 79.19 90 PRO A C 1
ATOM 692 O O . PRO A 1 90 ? -14.857 -3.224 8.733 1.00 79.19 90 PRO A O 1
ATOM 695 N N . LEU A 1 91 ? -16.209 -1.681 9.642 1.00 82.06 91 LEU A N 1
ATOM 696 C CA . LEU A 1 91 ? -16.288 -0.790 8.479 1.00 82.06 91 LEU A CA 1
ATOM 697 C C . LEU A 1 91 ? -15.280 0.371 8.524 1.00 82.06 91 LEU A C 1
ATOM 699 O O . LEU A 1 91 ? -15.282 1.207 7.624 1.00 82.06 91 LEU A O 1
ATOM 703 N N . ALA A 1 92 ? -14.449 0.471 9.567 1.00 80.69 92 ALA A N 1
ATOM 704 C CA . ALA A 1 92 ? -13.436 1.518 9.651 1.00 80.69 92 ALA A CA 1
ATOM 705 C C . ALA A 1 92 ? -12.277 1.248 8.674 1.00 80.69 92 ALA A C 1
ATOM 707 O O . ALA A 1 92 ? -11.727 0.144 8.645 1.00 80.69 92 ALA A O 1
ATOM 708 N N . ASP A 1 93 ? -11.899 2.273 7.904 1.00 82.38 93 ASP A N 1
ATOM 709 C CA . ASP A 1 93 ? -10.836 2.225 6.894 1.00 82.38 93 ASP A CA 1
ATOM 710 C C . ASP A 1 93 ? -9.782 3.325 7.148 1.00 82.38 93 ASP A C 1
ATOM 712 O O . ASP A 1 93 ? -10.146 4.505 7.233 1.00 82.38 93 ASP A O 1
ATOM 716 N N . PRO A 1 94 ? -8.479 2.985 7.234 1.00 71.44 94 PRO A N 1
ATOM 717 C CA . PRO A 1 94 ? -7.397 3.961 7.370 1.00 71.44 94 PRO A CA 1
ATOM 718 C C . PRO A 1 94 ? -7.289 4.953 6.214 1.00 71.44 94 PRO A C 1
ATOM 720 O O . PRO A 1 94 ? -6.757 6.048 6.409 1.00 71.44 94 PRO A O 1
ATOM 723 N N . GLY A 1 95 ? -7.831 4.630 5.038 1.00 71.94 95 GLY A N 1
ATOM 724 C CA . GLY A 1 95 ? -7.898 5.551 3.905 1.00 71.94 95 GLY A CA 1
ATOM 725 C C . GLY A 1 95 ? -8.717 6.821 4.175 1.00 71.94 95 GLY A C 1
ATOM 726 O O . GLY A 1 95 ? -8.488 7.846 3.529 1.00 71.94 95 GLY A O 1
ATOM 727 N N . LEU A 1 96 ? -9.622 6.797 5.161 1.00 69.62 96 LEU A N 1
ATOM 728 C CA . LEU A 1 96 ? -10.521 7.913 5.480 1.00 69.62 96 LEU A CA 1
ATOM 729 C C . LEU A 1 96 ? -9.827 9.110 6.150 1.00 69.62 96 LEU A C 1
ATOM 731 O O . LEU A 1 96 ? -10.408 10.190 6.215 1.00 69.62 96 LEU A O 1
ATOM 735 N N . PHE A 1 97 ? -8.576 8.974 6.595 1.00 79.44 97 PHE A N 1
ATOM 736 C CA . PHE A 1 97 ? -7.825 10.055 7.249 1.00 79.44 97 PHE A CA 1
ATOM 737 C C . PHE A 1 97 ? -7.252 11.108 6.289 1.00 79.44 97 PHE A C 1
ATOM 739 O O . PHE A 1 97 ? -6.381 11.880 6.671 1.00 79.44 97 PHE A O 1
ATOM 746 N N . GLY A 1 98 ? -7.699 11.156 5.032 1.00 84.06 98 GLY A N 1
ATOM 747 C CA . GLY A 1 98 ? -7.265 12.178 4.070 1.00 84.06 98 GLY A CA 1
ATOM 748 C C . GLY A 1 98 ? -5.844 11.992 3.523 1.00 84.06 98 GLY A C 1
ATOM 749 O O . GLY A 1 98 ? -5.385 12.829 2.749 1.00 84.06 98 GLY A O 1
ATOM 750 N N . LEU A 1 99 ? -5.168 10.887 3.858 1.00 90.56 99 LEU A N 1
ATOM 751 C CA . LEU A 1 99 ? -3.823 10.552 3.371 1.00 90.56 99 LEU A CA 1
ATOM 752 C C . LEU A 1 99 ? -3.793 10.423 1.840 1.00 90.56 99 LEU A C 1
ATOM 754 O O . LEU A 1 99 ? -2.976 11.061 1.178 1.00 90.56 99 LEU A O 1
ATOM 758 N N . THR A 1 100 ? -4.723 9.652 1.264 1.00 91.19 100 THR A N 1
ATOM 759 C CA . THR A 1 100 ? -4.807 9.427 -0.190 1.00 91.19 100 THR A CA 1
ATOM 760 C C . THR A 1 100 ? -5.173 10.705 -0.943 1.00 91.19 100 THR A C 1
ATOM 762 O O . THR A 1 100 ? -4.576 11.017 -1.971 1.00 91.19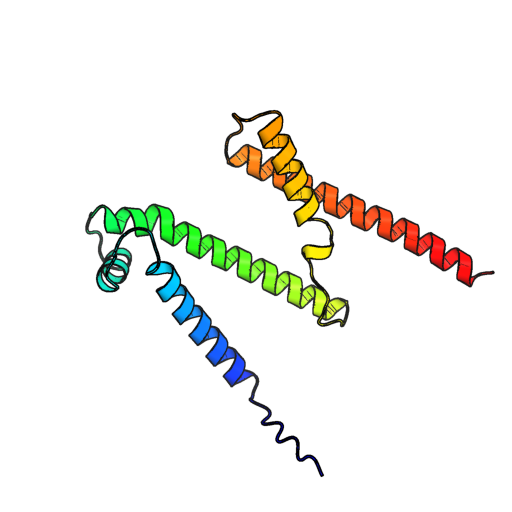 100 THR A O 1
ATOM 765 N N . ALA A 1 101 ? -6.128 11.478 -0.417 1.00 91.44 101 ALA A N 1
ATOM 766 C CA . ALA A 1 101 ? -6.548 12.739 -1.025 1.00 91.44 101 ALA A CA 1
ATOM 767 C C . ALA A 1 101 ? -5.413 13.778 -1.011 1.00 91.44 101 ALA A C 1
ATOM 769 O O . ALA A 1 101 ? -5.147 14.404 -2.036 1.00 91.44 101 ALA A O 1
ATOM 770 N N . GLY A 1 102 ? -4.703 13.910 0.115 1.00 93.56 102 GLY A N 1
ATOM 771 C CA . GLY A 1 102 ? -3.553 14.802 0.245 1.00 93.56 102 GLY A CA 1
ATOM 772 C C . GLY A 1 102 ? -2.386 14.410 -0.665 1.00 93.56 102 GLY A C 1
ATOM 773 O O . GLY A 1 102 ? -1.821 15.269 -1.342 1.00 93.56 102 GLY A O 1
ATOM 774 N N . ALA A 1 103 ? -2.064 13.114 -0.746 1.00 94.00 103 ALA A N 1
ATOM 775 C CA . ALA A 1 103 ? -1.031 12.604 -1.649 1.00 94.00 103 ALA A CA 1
ATOM 776 C C . ALA A 1 103 ? -1.360 12.896 -3.119 1.00 94.00 103 ALA A C 1
ATOM 778 O O . ALA A 1 103 ? -0.516 13.415 -3.848 1.00 94.00 103 ALA A O 1
ATOM 779 N N . ASN A 1 104 ? -2.597 12.618 -3.543 1.00 94.06 104 ASN A N 1
ATOM 780 C CA . ASN A 1 104 ? -3.037 12.828 -4.923 1.00 94.06 104 ASN A CA 1
ATOM 781 C C . ASN A 1 104 ? -3.079 14.314 -5.301 1.00 94.06 104 ASN A C 1
ATOM 783 O O . ASN A 1 104 ? -2.707 14.671 -6.418 1.00 94.06 104 ASN A O 1
ATOM 787 N N . ALA A 1 105 ? -3.493 15.188 -4.380 1.00 94.75 105 ALA A N 1
ATOM 788 C CA . ALA A 1 105 ? -3.465 16.631 -4.599 1.00 94.75 105 ALA A CA 1
ATOM 789 C C . ALA A 1 105 ? -2.026 17.141 -4.778 1.00 94.75 105 ALA A C 1
ATOM 791 O O . ALA A 1 105 ? -1.742 17.864 -5.732 1.00 94.75 105 ALA A O 1
ATOM 792 N N . ALA A 1 106 ? -1.100 16.719 -3.911 1.00 94.81 106 ALA A N 1
ATOM 793 C CA . ALA A 1 106 ? 0.306 17.089 -4.041 1.00 94.81 106 ALA A CA 1
ATOM 794 C C . ALA A 1 106 ? 0.952 16.509 -5.304 1.00 94.81 106 ALA A C 1
ATOM 796 O O . ALA A 1 106 ? 1.733 17.205 -5.948 1.00 94.81 106 ALA A O 1
ATOM 797 N N . LEU A 1 107 ? 0.593 15.284 -5.700 1.00 94.81 107 LEU A N 1
ATOM 798 C CA . LEU A 1 107 ? 1.016 14.694 -6.969 1.00 94.81 107 LEU A CA 1
ATOM 799 C C . LEU A 1 107 ? 0.564 15.553 -8.153 1.00 94.81 107 LEU A C 1
ATOM 801 O O . LEU A 1 107 ? 1.388 15.903 -8.992 1.00 94.81 107 LEU A O 1
ATOM 805 N N . ALA A 1 108 ? -0.721 15.923 -8.199 1.00 94.56 108 ALA A N 1
ATOM 806 C CA . ALA A 1 108 ? -1.285 16.751 -9.262 1.00 94.56 108 ALA A CA 1
ATOM 807 C C . ALA A 1 108 ? -0.599 18.124 -9.348 1.00 94.56 108 ALA A C 1
ATOM 809 O O . ALA A 1 108 ? -0.268 18.581 -10.438 1.00 94.56 108 ALA A O 1
ATOM 810 N N . ILE A 1 109 ? -0.326 18.758 -8.204 1.00 94.19 109 ILE A N 1
ATOM 811 C CA . ILE A 1 109 ? 0.411 20.027 -8.142 1.00 94.19 109 ILE A CA 1
ATOM 812 C C . ILE A 1 109 ? 1.858 19.832 -8.618 1.00 94.19 109 ILE A C 1
ATOM 814 O O . ILE A 1 109 ? 2.342 20.602 -9.445 1.00 94.19 109 ILE A O 1
ATOM 818 N N . ALA A 1 110 ? 2.546 18.790 -8.150 1.00 93.12 110 ALA A N 1
ATOM 819 C CA . ALA A 1 110 ? 3.934 18.524 -8.515 1.00 93.12 110 ALA A CA 1
ATOM 820 C C . ALA A 1 110 ? 4.100 18.355 -10.032 1.00 93.12 110 ALA A C 1
ATOM 822 O O . ALA A 1 110 ? 4.951 19.013 -10.625 1.00 93.12 110 ALA A O 1
ATOM 823 N N . ILE A 1 111 ? 3.251 17.543 -10.670 1.00 92.25 111 ILE A N 1
ATOM 824 C CA . ILE A 1 111 ? 3.326 17.311 -12.121 1.00 92.25 111 ILE A CA 1
ATOM 825 C C . ILE A 1 111 ? 2.850 18.515 -12.943 1.00 92.25 111 ILE A C 1
ATOM 827 O O . ILE A 1 111 ? 3.364 18.733 -14.036 1.00 92.25 111 ILE A O 1
ATOM 831 N N . ALA A 1 112 ? 1.892 19.301 -12.436 1.00 93.25 112 ALA A N 1
ATOM 832 C CA . ALA A 1 112 ? 1.362 20.464 -13.147 1.00 93.25 112 ALA A CA 1
ATOM 833 C C . ALA A 1 112 ? 2.345 21.642 -13.161 1.00 93.25 112 ALA A C 1
ATOM 835 O O . ALA A 1 112 ? 2.474 22.320 -14.177 1.00 93.25 112 ALA A O 1
ATOM 836 N N . PHE A 1 113 ? 3.037 21.891 -12.045 1.00 92.00 113 PHE A N 1
ATOM 837 C CA . PHE A 1 113 ? 3.946 23.031 -11.915 1.00 92.00 113 PHE A CA 1
ATOM 838 C C . PHE A 1 113 ? 5.401 22.683 -12.244 1.00 92.00 113 PHE A C 1
ATOM 840 O O . PHE A 1 113 ? 6.136 23.545 -12.722 1.00 92.00 113 PHE A O 1
ATOM 847 N N . VAL A 1 114 ? 5.835 21.442 -11.996 1.00 90.62 114 VAL A N 1
ATOM 848 C CA . VAL A 1 114 ? 7.228 21.016 -12.195 1.00 90.62 114 VAL A CA 1
ATOM 849 C C . VAL A 1 114 ? 7.270 19.626 -12.859 1.00 90.62 114 VAL A C 1
ATOM 851 O O . VAL A 1 114 ? 7.566 18.618 -12.218 1.00 90.62 114 VAL A O 1
ATOM 854 N N . PRO A 1 115 ? 7.014 19.543 -14.177 1.00 83.56 115 PRO A N 1
ATOM 855 C CA . PRO A 1 115 ? 6.946 18.269 -14.900 1.00 83.56 115 PRO A CA 1
ATOM 856 C C . PRO A 1 115 ? 8.298 17.540 -15.018 1.00 83.56 115 PRO A C 1
ATOM 858 O O . PRO A 1 115 ? 8.331 16.357 -15.339 1.00 83.56 115 PRO A O 1
ATOM 861 N N . THR A 1 116 ? 9.419 18.218 -14.753 1.00 88.50 116 THR A N 1
ATOM 862 C CA . THR A 1 116 ? 10.783 17.653 -14.778 1.00 88.50 116 THR A CA 1
ATOM 863 C C . THR A 1 116 ? 11.240 17.074 -13.434 1.00 88.50 116 THR A C 1
ATOM 865 O O . THR A 1 116 ? 12.411 16.724 -13.275 1.00 88.50 116 THR A O 1
ATOM 868 N N . LEU A 1 117 ? 10.341 16.967 -12.450 1.00 87.88 117 LEU A N 1
ATOM 869 C CA . LEU A 1 117 ? 10.636 16.367 -11.150 1.00 87.88 117 LEU A CA 1
ATOM 870 C C . LEU A 1 117 ? 11.062 14.900 -11.290 1.00 87.88 117 LEU A C 1
ATOM 872 O O . LEU A 1 117 ? 10.369 14.078 -11.885 1.00 87.88 117 LEU A O 1
ATOM 876 N N . ASN A 1 118 ? 12.193 14.560 -10.673 1.00 91.25 118 ASN A N 1
ATOM 877 C CA . ASN A 1 118 ? 12.637 13.174 -10.557 1.00 91.25 118 ASN A CA 1
ATOM 878 C C . ASN A 1 118 ? 11.661 12.361 -9.679 1.00 91.25 118 ASN A C 1
ATOM 880 O O . ASN A 1 118 ? 11.035 12.912 -8.770 1.00 91.25 118 ASN A O 1
ATOM 884 N N . TYR A 1 119 ? 11.603 11.040 -9.876 1.00 87.81 119 TYR A N 1
ATOM 885 C CA . TYR A 1 119 ? 10.754 10.107 -9.120 1.00 87.81 119 TYR A CA 1
ATOM 886 C C . TYR A 1 119 ? 10.860 10.287 -7.602 1.00 87.81 119 TYR A C 1
ATOM 888 O O . TYR A 1 119 ? 9.851 10.297 -6.900 1.00 87.81 119 TYR A O 1
ATOM 896 N N . PHE A 1 120 ? 12.077 10.490 -7.092 1.00 91.62 120 PHE A N 1
ATOM 897 C CA . PHE A 1 120 ? 12.303 10.719 -5.666 1.00 91.62 120 PHE A CA 1
ATOM 898 C C . PHE A 1 120 ? 11.660 12.025 -5.168 1.00 91.62 120 PHE A C 1
ATOM 900 O O . PHE A 1 120 ? 11.098 12.067 -4.077 1.00 91.62 120 PHE A O 1
ATOM 907 N N . GLY A 1 121 ? 11.684 13.082 -5.985 1.00 91.81 121 GLY A N 1
ATOM 908 C CA . GLY A 1 121 ? 11.045 14.357 -5.660 1.00 91.81 121 GLY A CA 1
ATOM 909 C C . GLY A 1 121 ? 9.520 14.258 -5.664 1.00 91.81 121 GLY A C 1
ATOM 910 O O . GLY A 1 121 ? 8.873 14.769 -4.753 1.00 91.81 121 GLY A O 1
ATOM 911 N N . VAL A 1 122 ? 8.948 13.532 -6.632 1.00 93.19 122 VAL A N 1
ATOM 912 C CA . VAL A 1 122 ? 7.505 13.245 -6.667 1.00 93.19 122 VAL A CA 1
ATOM 913 C C . VAL A 1 122 ? 7.079 12.452 -5.429 1.00 93.19 122 VAL A C 1
ATOM 915 O O . VAL A 1 122 ? 6.075 12.786 -4.804 1.00 93.19 122 VAL A O 1
ATOM 918 N N . MET A 1 123 ? 7.863 11.447 -5.028 1.00 93.00 123 MET A N 1
ATOM 919 C CA . MET A 1 123 ? 7.601 10.648 -3.828 1.00 93.00 123 MET A CA 1
ATOM 920 C C . MET A 1 123 ? 7.566 11.511 -2.559 1.00 93.00 123 MET A C 1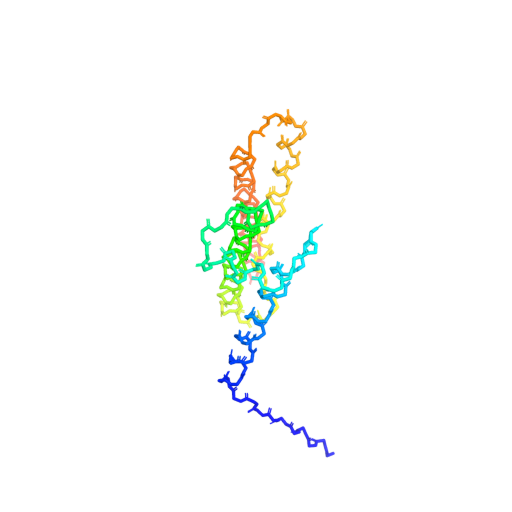
ATOM 922 O O . MET A 1 123 ? 6.623 11.403 -1.774 1.00 93.00 123 MET A O 1
ATOM 926 N N . ILE A 1 124 ? 8.548 12.401 -2.373 1.00 95.19 124 ILE A N 1
ATOM 927 C CA . ILE A 1 124 ? 8.574 13.328 -1.231 1.00 95.19 124 ILE A CA 1
ATOM 928 C C . ILE A 1 124 ? 7.376 14.280 -1.273 1.00 95.19 124 ILE A C 1
ATOM 930 O O . ILE A 1 124 ? 6.731 14.486 -0.247 1.00 95.19 124 ILE A O 1
ATOM 934 N N . ALA A 1 125 ? 7.040 14.828 -2.444 1.00 94.25 125 ALA A N 1
ATOM 935 C CA . ALA A 1 1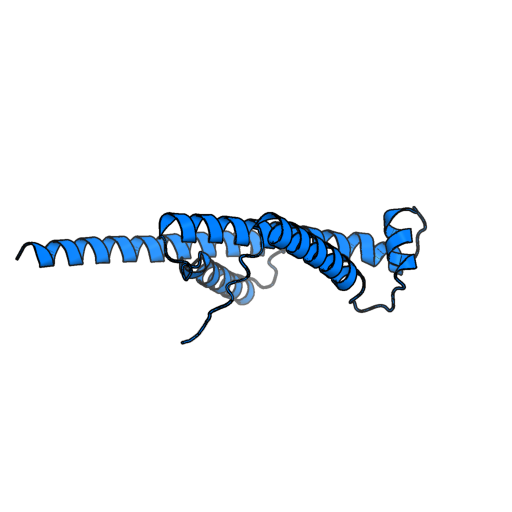25 ? 5.886 15.711 -2.592 1.00 94.25 125 ALA A CA 1
ATOM 936 C C . ALA A 1 125 ? 4.578 15.009 -2.191 1.00 94.25 125 ALA A C 1
ATOM 938 O O . ALA A 1 125 ? 3.801 15.556 -1.409 1.00 94.25 125 ALA A O 1
ATOM 939 N N . CYS A 1 126 ? 4.367 13.770 -2.648 1.00 94.38 126 CYS A N 1
ATOM 940 C CA . CYS A 1 126 ? 3.210 12.958 -2.265 1.00 94.38 126 CYS A CA 1
ATOM 941 C C . CYS A 1 126 ? 3.175 12.686 -0.756 1.00 94.38 126 CYS A C 1
ATOM 943 O O . CYS A 1 126 ? 2.110 12.748 -0.146 1.00 94.38 126 CYS A O 1
ATOM 945 N N . PHE A 1 127 ? 4.329 12.410 -0.143 1.00 94.38 127 PHE A N 1
ATOM 946 C CA . PHE A 1 127 ? 4.429 12.162 1.294 1.00 94.38 127 PHE A CA 1
ATOM 947 C C . PHE A 1 127 ? 4.069 13.403 2.122 1.00 94.38 127 PHE A C 1
ATOM 949 O O . PHE A 1 127 ? 3.282 13.311 3.065 1.00 94.38 127 PHE A O 1
ATOM 956 N N . ILE A 1 128 ? 4.583 14.576 1.735 1.00 95.94 128 ILE A N 1
ATOM 957 C CA . ILE A 1 128 ? 4.224 15.858 2.358 1.00 95.94 128 ILE A CA 1
ATOM 958 C C . ILE A 1 128 ? 2.724 16.116 2.187 1.00 95.94 128 ILE A C 1
ATOM 960 O O . ILE A 1 128 ? 2.045 16.420 3.163 1.00 95.94 128 ILE A O 1
ATOM 964 N N . GLY A 1 129 ? 2.193 15.918 0.978 1.00 94.94 129 GLY A N 1
ATOM 965 C CA . GLY A 1 129 ? 0.764 16.050 0.696 1.00 94.94 129 GLY A CA 1
ATOM 966 C C . GLY A 1 129 ? -0.104 15.164 1.583 1.00 94.94 129 GLY A C 1
ATOM 967 O O . GLY A 1 129 ? -1.083 15.639 2.157 1.00 94.94 129 GLY A O 1
ATOM 968 N N . ALA A 1 130 ? 0.272 13.894 1.744 1.00 94.06 130 ALA A N 1
ATOM 969 C CA . ALA A 1 130 ? -0.419 12.957 2.624 1.00 94.06 130 ALA A CA 1
ATOM 970 C C . ALA A 1 130 ? -0.415 13.441 4.082 1.00 94.06 130 ALA A C 1
ATOM 972 O O . ALA A 1 130 ? -1.465 13.467 4.724 1.00 94.06 130 ALA A O 1
ATOM 973 N N . ALA A 1 131 ? 0.746 13.866 4.592 1.00 94.12 131 ALA A N 1
ATOM 974 C CA . ALA A 1 131 ? 0.884 14.373 5.954 1.00 94.12 131 ALA A CA 1
ATOM 975 C C . ALA A 1 131 ? 0.030 15.628 6.185 1.00 94.12 131 ALA A C 1
ATOM 977 O O . ALA A 1 131 ? -0.692 15.709 7.178 1.00 94.12 131 ALA A O 1
ATOM 978 N N . THR A 1 132 ? 0.049 16.582 5.249 1.00 95.00 132 THR A N 1
ATOM 979 C CA . THR A 1 132 ? -0.800 17.777 5.307 1.00 95.00 132 THR A CA 1
ATOM 980 C C . THR A 1 132 ? -2.284 17.414 5.285 1.00 95.00 132 THR A C 1
ATOM 982 O O . THR A 1 132 ? -3.045 17.944 6.093 1.00 95.00 132 THR A O 1
ATOM 985 N N . GLY A 1 133 ? -2.693 16.479 4.420 1.00 93.50 133 GLY A N 1
ATOM 986 C CA . GLY A 1 133 ? -4.070 15.985 4.359 1.00 93.50 133 GLY A CA 1
ATOM 987 C C . GLY A 1 133 ? -4.532 15.385 5.688 1.00 93.50 133 GLY A C 1
ATOM 988 O O . GLY A 1 133 ? -5.591 15.755 6.194 1.00 93.50 133 GLY A O 1
ATOM 989 N N . ALA A 1 134 ? -3.702 14.540 6.305 1.00 91.69 134 ALA A N 1
ATOM 990 C CA . ALA A 1 134 ? -3.989 13.976 7.621 1.00 91.69 134 ALA A CA 1
ATOM 991 C C . ALA A 1 134 ? -4.115 15.055 8.702 1.00 91.69 134 ALA A C 1
ATOM 993 O O . ALA A 1 134 ? -5.099 15.071 9.440 1.00 91.69 134 ALA A O 1
ATOM 994 N N . ILE A 1 135 ? -3.165 15.993 8.770 1.00 92.81 135 ILE A N 1
ATOM 995 C CA . ILE A 1 135 ? -3.193 17.095 9.742 1.00 92.81 135 ILE A CA 1
ATOM 996 C C . ILE A 1 135 ? -4.472 17.927 9.591 1.00 92.81 135 ILE A C 1
ATOM 998 O O . ILE A 1 135 ? -5.093 18.264 10.596 1.00 92.81 135 ILE A O 1
ATOM 1002 N N . MET A 1 136 ? -4.900 18.223 8.361 1.00 92.50 136 MET A N 1
ATOM 1003 C CA . MET A 1 136 ? -6.139 18.965 8.115 1.00 92.50 136 MET A CA 1
ATOM 1004 C C . MET A 1 136 ? -7.370 18.219 8.634 1.00 92.50 136 MET A C 1
ATOM 1006 O O . MET A 1 136 ? -8.178 18.807 9.353 1.00 92.50 136 MET A O 1
ATOM 1010 N N . VAL A 1 137 ? -7.503 16.926 8.316 1.00 90.69 137 VAL A N 1
ATOM 1011 C CA . VAL A 1 137 ? -8.644 16.113 8.766 1.00 90.69 137 VAL A CA 1
ATOM 1012 C C . VAL A 1 137 ? -8.675 16.017 10.290 1.00 90.69 137 VAL A C 1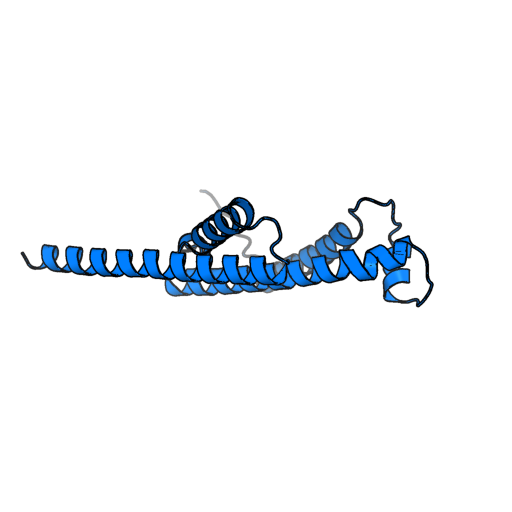
ATOM 1014 O O . VAL A 1 137 ? -9.718 16.262 10.898 1.00 90.69 137 VAL A O 1
ATOM 1017 N N . PHE A 1 138 ? -7.537 15.723 10.924 1.00 87.69 138 PHE A N 1
ATOM 1018 C CA . PHE A 1 138 ? -7.452 15.666 12.383 1.00 87.69 138 PHE A CA 1
ATOM 1019 C C . PHE A 1 138 ? -7.722 17.025 13.033 1.00 87.69 138 PHE A C 1
ATOM 1021 O O . PHE A 1 138 ? -8.440 17.075 14.028 1.00 87.69 138 PHE A O 1
ATOM 1028 N N . GLY A 1 139 ? -7.212 18.118 12.463 1.00 89.31 139 GLY A N 1
ATOM 1029 C CA . GLY A 1 139 ? -7.469 19.473 12.946 1.00 89.31 139 GLY A CA 1
ATOM 1030 C C . GLY A 1 139 ? -8.960 19.797 12.955 1.00 89.31 139 GLY A C 1
ATOM 1031 O O . GLY A 1 139 ? -9.505 20.163 13.994 1.00 89.31 13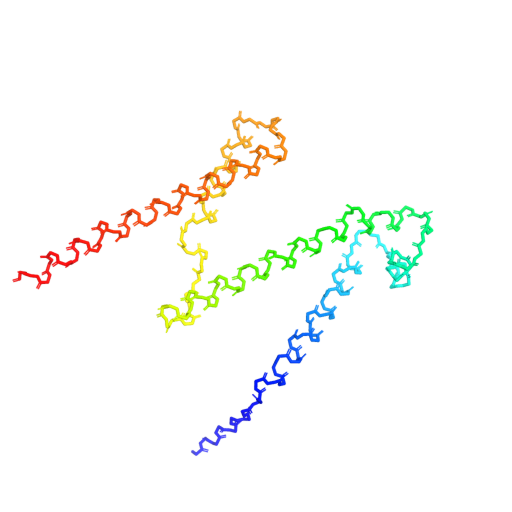9 GLY A O 1
ATOM 1032 N N . ILE A 1 140 ? -9.648 19.576 11.832 1.00 89.94 140 ILE A N 1
ATOM 1033 C CA . ILE A 1 140 ? -11.097 19.801 11.722 1.00 89.94 140 ILE A CA 1
ATOM 1034 C C . ILE A 1 140 ? -11.867 18.906 12.703 1.00 89.94 140 ILE A C 1
ATOM 1036 O O . ILE A 1 140 ? -12.781 19.377 13.380 1.00 89.94 140 ILE A O 1
ATOM 1040 N N . ALA A 1 141 ? -11.480 17.635 12.835 1.00 88.06 141 ALA A N 1
ATOM 1041 C CA . ALA A 1 141 ? -12.130 16.706 13.754 1.00 88.06 141 ALA A CA 1
ATOM 1042 C C . ALA A 1 141 ? -12.038 17.156 15.226 1.00 88.06 141 ALA A C 1
ATOM 1044 O O . ALA A 1 141 ? -13.007 16.996 15.970 1.00 88.06 141 ALA A O 1
ATOM 1045 N N . GLN A 1 142 ? -10.912 17.747 15.652 1.00 86.25 142 GLN A N 1
ATOM 1046 C CA . GLN A 1 142 ? -10.784 18.298 17.008 1.00 86.25 142 GLN A CA 1
ATOM 1047 C C . GLN A 1 142 ? -11.726 19.490 17.226 1.00 86.25 142 GLN A C 1
ATOM 1049 O O . GLN A 1 142 ? -12.436 19.522 18.230 1.00 86.25 142 GLN A O 1
ATOM 1054 N N . PHE A 1 143 ? -11.811 20.419 16.266 1.00 85.62 143 PHE A N 1
ATOM 1055 C CA . PHE A 1 143 ? -12.715 21.571 16.370 1.00 85.62 143 PHE A CA 1
ATOM 1056 C C . PHE A 1 143 ? -14.191 21.158 16.468 1.00 85.62 143 PHE A C 1
ATOM 1058 O O . PHE A 1 143 ? -14.943 21.721 17.263 1.00 85.62 143 PHE A O 1
ATOM 1065 N N . VAL A 1 144 ? -14.612 20.144 15.704 1.00 82.62 144 VAL A N 1
ATOM 1066 C CA . VAL A 1 144 ? -15.993 19.632 15.759 1.00 82.62 144 VAL A CA 1
ATOM 1067 C C . VAL A 1 144 ? -16.293 18.966 17.105 1.00 82.62 144 VAL A C 1
ATOM 1069 O O . VAL A 1 144 ? -17.391 19.128 17.639 1.00 82.62 144 VAL A O 1
ATOM 1072 N N . LYS A 1 145 ? -15.324 18.248 17.686 1.00 76.38 145 LYS A N 1
ATOM 1073 C CA . LYS A 1 145 ? -15.487 17.607 18.997 1.00 76.38 145 LYS A CA 1
ATOM 1074 C C . LYS A 1 145 ? -15.714 18.632 20.111 1.00 76.38 145 LYS A C 1
ATOM 1076 O O . LYS A 1 145 ? -16.593 18.429 20.948 1.00 76.38 145 LYS A O 1
ATOM 1081 N N . GLU A 1 146 ? -14.959 19.730 20.113 1.00 70.50 146 GLU A N 1
ATOM 1082 C CA . GLU A 1 146 ? -15.146 20.802 21.099 1.00 70.50 146 GLU A CA 1
ATOM 1083 C C . GLU A 1 146 ? -16.494 21.510 20.940 1.00 70.50 146 GLU A C 1
ATOM 1085 O O . GLU A 1 146 ? -17.155 21.808 21.937 1.00 70.50 146 GLU A O 1
ATOM 1090 N N . ALA A 1 147 ? -16.947 21.709 19.698 1.00 66.62 147 ALA A N 1
ATOM 1091 C CA . ALA A 1 147 ? -18.262 22.276 19.428 1.00 66.62 147 ALA A CA 1
ATOM 1092 C C . ALA A 1 147 ? -19.390 21.396 19.995 1.00 66.62 147 ALA A C 1
ATOM 1094 O O . ALA A 1 147 ? -20.285 21.912 20.656 1.00 66.62 147 ALA A O 1
ATOM 1095 N N . PHE A 1 148 ? -19.326 20.072 19.810 1.00 61.59 148 PHE A N 1
ATOM 1096 C CA . PHE A 1 148 ? -20.347 19.145 20.315 1.00 61.59 148 PHE A CA 1
ATOM 1097 C C . PHE A 1 148 ? -20.409 19.100 21.848 1.00 61.59 148 PHE A C 1
ATOM 1099 O O . PHE A 1 148 ? -21.494 19.151 22.422 1.00 61.59 148 PHE A O 1
ATOM 1106 N N . HIS A 1 149 ? -19.256 19.088 22.525 1.00 60.84 149 HIS A N 1
ATOM 1107 C CA . HIS A 1 149 ? -19.216 19.063 23.992 1.00 60.84 149 HIS A CA 1
ATOM 1108 C C . HIS A 1 149 ? -19.780 20.351 24.621 1.00 60.84 149 HIS A C 1
ATOM 1110 O O . HIS A 1 149 ? -20.292 20.337 25.737 1.00 60.84 149 HIS A O 1
ATOM 1116 N N . ARG A 1 150 ? -19.723 21.479 23.901 1.00 57.19 150 ARG A N 1
ATOM 1117 C CA . ARG A 1 150 ? -20.324 22.750 24.326 1.00 57.19 150 ARG A CA 1
ATOM 1118 C C . ARG A 1 150 ? -21.859 22.721 24.288 1.00 57.19 150 ARG A C 1
ATOM 1120 O O . ARG A 1 150 ? -22.469 23.429 25.080 1.00 57.19 150 ARG A O 1
ATOM 1127 N N . PHE A 1 151 ? -22.469 21.920 23.409 1.00 59.84 151 PHE A N 1
ATOM 1128 C CA . PHE A 1 151 ? -23.928 21.828 23.269 1.00 59.84 151 PHE A CA 1
ATOM 1129 C C . PHE A 1 151 ? -24.593 20.898 24.292 1.00 59.84 151 PHE A C 1
ATOM 1131 O O . PHE A 1 151 ? -25.726 21.161 24.665 1.00 59.84 151 PHE A O 1
ATOM 1138 N N . GLU A 1 152 ? -23.911 19.858 24.783 1.00 60.38 152 GLU A N 1
ATOM 1139 C CA . GLU A 1 152 ? -24.463 18.952 25.815 1.00 60.38 152 GLU A CA 1
ATOM 1140 C C . GLU A 1 152 ? -24.451 19.551 27.238 1.00 60.38 152 GLU A C 1
ATOM 1142 O O . GLU A 1 152 ? -25.014 18.971 28.163 1.00 60.38 152 GLU A O 1
ATOM 1147 N N . LEU A 1 153 ? -23.798 20.703 27.424 1.00 59.34 153 LEU A N 1
ATOM 1148 C CA . LEU A 1 153 ? -23.704 21.434 28.695 1.00 59.34 153 LEU A CA 1
ATOM 1149 C C . LEU A 1 153 ? -24.700 22.611 28.809 1.00 59.34 153 LEU A C 1
ATOM 1151 O O . LEU A 1 153 ? -24.620 23.362 29.784 1.00 59.34 153 LEU A O 1
ATOM 1155 N N . CYS A 1 154 ? -25.611 22.772 27.843 1.00 48.75 154 CYS A N 1
ATOM 1156 C CA . CYS A 1 154 ? -26.750 23.702 27.875 1.00 48.75 154 CYS A CA 1
ATOM 1157 C C . CYS A 1 154 ? -28.064 22.920 27.949 1.00 48.75 154 CYS A C 1
ATOM 1159 O O . CYS A 1 154 ? -28.975 23.398 28.660 1.00 48.75 154 CYS A O 1
#

Organism: Halalkalibacter akibai (strain ATCC 43226 / DSM 21942 / CIP 109018 / JCM 9157 / 1139) (NCBI:txid1236973)

Radius of gyration: 23.07 Å; chains: 1; bounding box: 59×48×52 Å

Foldseek 3Di:
DDPPPPPVDDPVVVVVVVVVVVVVVLLVQLCDDDDNDDSVLVVCLVPHPDDDPSSCCSPPPRVVVSVVVVVVVVVQVVVLVVQCVVVVPNPDGPVVLQLQVQLVVQLVVCCVPPVPDDPVRNVVSSRVRSVVRNCVSVVVVVVVVVVVVVVVVD